Protein AF-A0A519UZX8-F1 (afdb_monomer_lite)

Structure (mmCIF, N/CA/C/O backbone):
data_AF-A0A519UZX8-F1
#
_entry.id   AF-A0A519UZX8-F1
#
loop_
_atom_site.group_PDB
_atom_site.id
_atom_site.type_symbol
_atom_site.label_atom_id
_atom_site.label_alt_id
_atom_site.label_comp_id
_atom_site.label_asym_id
_atom_site.label_entity_id
_atom_site.label_seq_id
_atom_site.pdbx_PDB_ins_code
_atom_site.Cartn_x
_atom_site.Cartn_y
_atom_site.Cartn_z
_atom_site.occupancy
_atom_site.B_iso_or_equiv
_atom_site.auth_seq_id
_atom_site.auth_comp_id
_atom_site.auth_asym_id
_atom_site.auth_atom_id
_atom_site.pdbx_PDB_model_num
ATOM 1 N N . MET A 1 1 ? -31.150 15.794 57.165 1.00 47.66 1 MET A N 1
ATOM 2 C CA . MET A 1 1 ? -31.364 14.687 56.204 1.00 47.66 1 MET A CA 1
ATOM 3 C C . MET A 1 1 ? -31.340 15.223 54.760 1.00 47.66 1 MET A C 1
ATOM 5 O O . MET A 1 1 ? -32.379 15.248 54.122 1.00 47.66 1 MET A O 1
ATOM 9 N N . HIS A 1 2 ? -30.204 15.742 54.258 1.00 53.78 2 HIS A 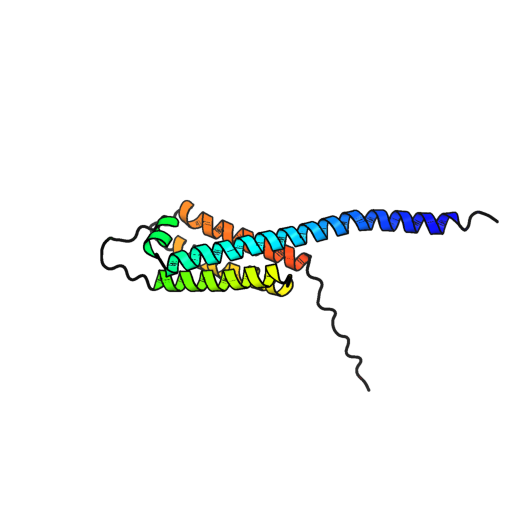N 1
ATOM 10 C CA . HIS A 1 2 ? -30.138 16.385 52.919 1.00 53.78 2 HIS A CA 1
ATOM 11 C C . HIS A 1 2 ? -28.760 16.303 52.212 1.00 53.78 2 HIS A C 1
ATOM 13 O O . HIS A 1 2 ? -28.536 16.979 51.211 1.00 53.78 2 HIS A O 1
ATOM 19 N N . LEU A 1 3 ? -27.819 15.482 52.704 1.00 51.72 3 LEU A N 1
ATOM 20 C CA . LEU A 1 3 ? -26.455 15.393 52.145 1.00 51.72 3 LEU A CA 1
ATOM 21 C C . LEU A 1 3 ? -26.224 14.190 51.204 1.00 51.72 3 LEU A C 1
ATOM 23 O O . LEU A 1 3 ? -25.181 14.116 50.564 1.00 51.72 3 LEU A O 1
ATOM 27 N N 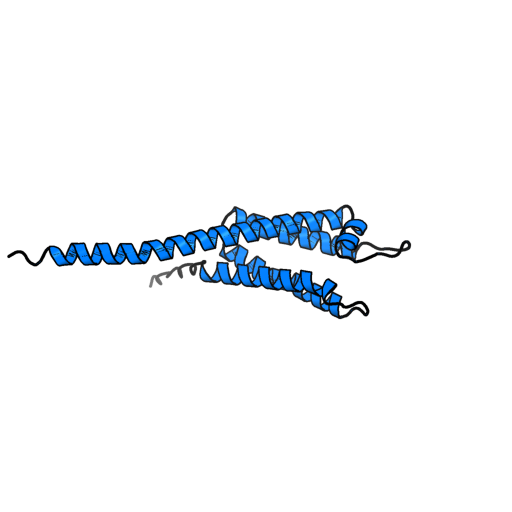. GLY A 1 4 ? -27.176 13.253 51.112 1.00 49.12 4 GLY A N 1
ATOM 28 C CA . GLY A 1 4 ? -27.008 11.986 50.382 1.00 49.12 4 GLY A CA 1
ATOM 29 C C . GLY A 1 4 ? -27.210 12.069 48.864 1.00 49.12 4 GLY A C 1
ATOM 30 O O . GLY A 1 4 ? -26.621 11.284 48.127 1.00 49.12 4 GLY A O 1
ATOM 31 N N . GLU A 1 5 ? -27.983 13.038 48.364 1.00 53.81 5 GLU A N 1
ATOM 32 C CA . GLU A 1 5 ? -28.309 13.109 46.928 1.00 53.81 5 GLU A CA 1
ATOM 33 C C . GLU A 1 5 ? -27.263 13.842 46.077 1.00 53.81 5 GLU A C 1
ATOM 35 O O . GLU A 1 5 ? -27.185 13.637 44.866 1.00 53.81 5 GLU A O 1
ATOM 40 N N . ARG A 1 6 ? -26.405 14.675 46.681 1.00 51.38 6 ARG A N 1
ATOM 41 C CA . ARG A 1 6 ? -25.419 15.463 45.915 1.00 51.38 6 ARG A CA 1
ATOM 42 C C . ARG A 1 6 ? -24.221 14.646 45.422 1.00 51.38 6 ARG A C 1
ATOM 44 O O . ARG A 1 6 ? -23.601 15.033 44.434 1.00 51.38 6 ARG A O 1
ATOM 51 N N . LEU A 1 7 ? -23.925 13.502 46.040 1.00 52.38 7 LEU A N 1
ATOM 52 C CA . LEU A 1 7 ? -22.771 12.671 45.676 1.00 52.38 7 LEU A CA 1
ATOM 53 C C . LEU A 1 7 ? -23.062 11.694 44.520 1.00 52.38 7 LEU A C 1
ATOM 55 O O . LEU A 1 7 ? -22.136 11.311 43.805 1.00 52.38 7 LEU A O 1
ATOM 59 N N . SER A 1 8 ? -24.329 11.348 44.262 1.00 58.06 8 SER A N 1
ATOM 60 C CA . SER A 1 8 ? -24.697 10.420 43.176 1.00 58.06 8 SER A CA 1
ATOM 61 C C . SER A 1 8 ? -24.708 11.092 41.793 1.00 58.06 8 SER A C 1
ATOM 63 O O . SER A 1 8 ? -24.320 10.487 40.791 1.00 58.06 8 SER A O 1
ATOM 65 N N . GLY A 1 9 ? -25.090 12.373 41.724 1.00 53.53 9 GLY A N 1
ATOM 66 C CA . GLY A 1 9 ? -25.142 13.141 40.475 1.00 53.53 9 GLY A CA 1
ATOM 67 C C . GLY A 1 9 ? -23.786 13.684 40.013 1.00 53.53 9 GLY A C 1
ATOM 68 O O . GLY A 1 9 ? -23.535 13.783 38.809 1.00 53.53 9 GLY A O 1
ATOM 69 N N . GLN A 1 10 ? -22.891 14.017 40.948 1.00 55.41 10 GLN A N 1
ATOM 70 C CA . GLN A 1 10 ? -21.610 14.659 40.638 1.00 55.41 10 GLN A CA 1
ATOM 71 C C . GLN A 1 10 ? -20.576 13.667 40.082 1.00 55.41 10 GLN A C 1
ATOM 73 O O . GLN A 1 10 ? -19.926 13.982 39.087 1.00 55.41 10 GLN A O 1
ATOM 78 N N . GLY A 1 11 ? -20.500 12.446 40.631 1.00 53.31 11 GLY A N 1
ATOM 79 C CA . GLY A 1 11 ? -19.619 11.378 40.130 1.00 53.31 11 GLY A CA 1
ATOM 80 C C . GLY A 1 11 ? -20.014 10.848 38.745 1.00 53.31 11 GLY A C 1
ATOM 81 O O . GLY A 1 11 ? -19.165 10.532 37.915 1.00 53.31 11 GLY A O 1
ATOM 82 N N . ARG A 1 12 ? -21.318 10.824 38.444 1.00 54.88 12 ARG A N 1
ATOM 83 C CA . ARG A 1 12 ? -21.838 10.390 37.139 1.00 54.88 12 ARG A CA 1
ATOM 84 C C . ARG A 1 12 ? -21.590 11.433 36.040 1.00 54.88 12 ARG A C 1
ATOM 86 O O . ARG A 1 12 ? -21.338 11.070 34.895 1.00 54.88 12 ARG A O 1
ATOM 93 N N . ARG A 1 13 ? -21.609 12.728 36.384 1.00 52.50 13 ARG A N 1
ATOM 94 C CA . ARG A 1 13 ? -21.325 13.840 35.455 1.00 52.50 13 ARG A CA 1
ATOM 95 C C . ARG A 1 13 ? -19.835 14.017 35.162 1.00 52.50 13 ARG A C 1
ATOM 97 O O . ARG A 1 13 ? -19.488 14.352 34.032 1.00 52.50 13 ARG A O 1
ATOM 104 N N . SER A 1 14 ? -18.955 13.781 36.134 1.00 52.56 14 SER A N 1
ATOM 105 C CA . SER A 1 14 ? -17.506 13.809 35.909 1.00 52.56 14 SER A CA 1
ATOM 106 C C . SER A 1 14 ? -17.047 12.626 35.053 1.00 52.56 14 SER A C 1
ATOM 108 O O . SER A 1 14 ? -16.312 12.837 34.095 1.00 52.56 14 SER A O 1
ATOM 110 N N . PHE A 1 15 ? -17.555 11.415 35.299 1.00 52.75 15 PHE A N 1
ATOM 111 C CA . PHE A 1 15 ? -17.212 10.214 34.525 1.00 52.75 15 PHE A CA 1
ATOM 112 C C . PHE A 1 15 ? -17.537 10.343 33.026 1.00 52.75 15 PHE A C 1
ATOM 114 O O . PHE A 1 15 ? -16.695 10.058 32.177 1.00 52.75 15 PHE A O 1
ATOM 121 N N . VAL A 1 16 ? -18.717 10.871 32.679 1.00 55.44 16 VAL A N 1
ATOM 122 C CA . VAL A 1 16 ? -19.107 11.104 31.275 1.00 55.44 16 VAL A CA 1
ATOM 123 C C . VAL A 1 16 ? -18.166 12.099 30.587 1.00 55.44 16 VAL A C 1
ATOM 125 O O . VAL A 1 16 ? -17.819 11.889 29.430 1.00 55.44 16 VAL A O 1
ATOM 128 N N . ARG A 1 17 ? -17.692 13.133 31.297 1.00 53.31 17 ARG A N 1
ATOM 129 C CA . ARG A 1 17 ? -16.834 14.199 30.747 1.00 53.31 17 ARG A CA 1
ATOM 130 C C . ARG A 1 17 ? -15.414 13.731 30.399 1.00 53.31 17 ARG A C 1
ATOM 132 O O . ARG A 1 17 ? -14.787 14.338 29.536 1.00 53.31 17 ARG A O 1
ATOM 139 N N . TYR A 1 18 ? -14.926 12.656 31.024 1.00 54.12 18 TYR A N 1
ATOM 140 C CA . TYR A 1 18 ? -13.635 12.032 30.692 1.00 54.12 18 TYR A CA 1
ATOM 141 C C . TYR A 1 18 ? -13.742 10.948 29.602 1.00 54.12 18 TYR A C 1
ATOM 143 O O . TYR A 1 18 ? -12.758 10.656 28.919 1.00 54.12 18 TYR A O 1
ATOM 151 N N . LEU A 1 19 ? -14.933 10.378 29.387 1.00 57.19 19 LEU A N 1
ATOM 152 C CA . LEU A 1 19 ? -15.184 9.390 28.331 1.00 57.19 19 LEU A CA 1
ATOM 153 C C . LEU A 1 19 ? -15.403 10.017 26.947 1.00 57.19 19 LEU A C 1
ATOM 155 O O . LEU A 1 19 ? -15.003 9.437 25.942 1.00 57.19 19 LEU A O 1
ATOM 159 N N . THR A 1 20 ? -16.019 11.195 26.856 1.00 60.03 20 THR A N 1
ATOM 160 C CA . THR A 1 20 ? -16.347 11.807 25.555 1.00 60.03 20 THR A CA 1
ATOM 161 C C . THR A 1 20 ? -15.130 12.165 24.690 1.00 60.03 20 THR A C 1
ATOM 163 O O . THR A 1 20 ? -15.153 11.841 23.501 1.00 60.03 20 THR A O 1
ATOM 166 N N . PRO A 1 21 ? -14.052 12.784 25.217 1.00 61.44 21 PRO A N 1
ATOM 167 C CA . PRO A 1 21 ? -12.910 13.184 24.391 1.00 61.44 21 PRO A CA 1
ATOM 168 C C . PRO A 1 21 ? -12.136 11.979 23.844 1.00 61.44 21 PRO A C 1
ATOM 170 O O . PRO A 1 21 ? -11.747 11.957 22.679 1.00 61.44 21 PRO A O 1
ATOM 173 N N . SER A 1 22 ? -11.946 10.950 24.674 1.00 69.38 22 SER A N 1
ATOM 174 C CA . SER A 1 22 ? -11.173 9.753 24.327 1.00 69.38 22 SER A CA 1
ATOM 175 C C . SER A 1 22 ? -11.878 8.893 23.275 1.00 69.38 22 SER A C 1
ATOM 177 O O . SER A 1 22 ? -11.241 8.413 22.335 1.00 69.38 22 SER A O 1
ATOM 179 N N . LEU A 1 23 ? -13.203 8.753 23.374 1.00 71.81 23 LEU A N 1
ATOM 180 C CA . LEU A 1 23 ? -14.002 8.032 22.383 1.00 71.81 23 LEU A CA 1
ATOM 181 C C . LEU A 1 23 ? -14.042 8.753 21.030 1.00 71.81 23 LEU A C 1
ATOM 183 O O . LEU A 1 23 ? -13.902 8.097 19.998 1.00 71.81 23 LEU A O 1
ATOM 187 N N . LEU A 1 24 ? -14.176 10.084 21.024 1.00 74.00 24 LEU A N 1
ATOM 188 C CA . LEU A 1 24 ? -14.163 10.879 19.792 1.00 74.00 24 LEU A CA 1
ATOM 189 C C . LEU A 1 24 ? -12.816 10.773 19.067 1.00 74.00 24 LEU A C 1
ATOM 191 O O . LEU A 1 24 ? -12.787 10.481 17.875 1.00 74.00 24 LEU A O 1
ATOM 195 N N . VAL A 1 25 ? -11.699 10.925 19.785 1.00 79.81 25 VAL A N 1
ATOM 196 C CA . VAL A 1 25 ? -10.351 10.788 19.206 1.00 79.81 25 VAL A CA 1
ATOM 197 C C . VAL A 1 25 ? -10.136 9.389 18.625 1.00 79.81 25 VAL A C 1
ATOM 199 O O . VAL A 1 25 ? -9.627 9.252 17.514 1.00 79.81 25 VAL A O 1
ATOM 202 N N . MET A 1 26 ? -10.568 8.343 19.332 1.00 78.06 26 MET A N 1
ATOM 203 C CA . MET A 1 26 ? -10.475 6.964 18.852 1.00 78.06 26 MET A CA 1
ATOM 204 C C . MET A 1 26 ? -11.308 6.733 17.580 1.00 78.06 26 MET A C 1
ATOM 206 O O . MET A 1 26 ? -10.820 6.102 16.641 1.00 78.06 26 MET A O 1
ATOM 210 N N . MET A 1 27 ? -12.543 7.249 17.523 1.00 79.69 27 MET A N 1
ATOM 211 C CA . MET A 1 27 ? -13.404 7.124 16.341 1.00 79.69 27 MET A CA 1
ATOM 212 C C . MET A 1 27 ? -12.835 7.875 15.133 1.00 79.69 27 MET A C 1
ATOM 214 O O . MET A 1 27 ? -12.760 7.294 14.050 1.00 79.69 27 MET A O 1
ATOM 218 N N . THR A 1 28 ? -12.360 9.109 15.323 1.00 86.62 28 THR A N 1
ATOM 219 C CA . THR A 1 28 ? -11.733 9.913 14.261 1.00 86.62 28 THR A CA 1
ATOM 220 C C . THR A 1 28 ? -10.427 9.291 13.771 1.00 86.62 28 THR A C 1
ATOM 222 O O . THR A 1 28 ? -10.165 9.237 12.572 1.00 86.62 28 THR A O 1
ATOM 225 N N . ARG A 1 29 ? -9.605 8.745 14.675 1.00 88.19 29 ARG A N 1
ATOM 226 C CA . ARG A 1 29 ? -8.372 8.037 14.299 1.00 88.19 29 ARG A CA 1
ATOM 227 C C . ARG A 1 29 ? -8.673 6.792 13.465 1.00 88.19 29 ARG A C 1
ATOM 229 O O . ARG A 1 29 ? -7.962 6.513 12.499 1.00 88.19 29 ARG A O 1
ATOM 236 N N . ARG A 1 30 ? -9.727 6.049 13.814 1.00 90.31 30 ARG A N 1
ATOM 237 C CA . ARG A 1 30 ? -10.161 4.847 13.090 1.00 90.31 30 ARG A CA 1
ATOM 238 C C . ARG A 1 30 ? -10.662 5.174 11.686 1.00 90.31 30 ARG A C 1
ATOM 240 O O . ARG A 1 30 ? -10.245 4.511 10.740 1.00 90.31 30 ARG A O 1
ATOM 247 N N . SER A 1 31 ? -11.514 6.190 11.540 1.00 90.88 31 SER A N 1
ATOM 248 C CA . SER A 1 31 ? -12.004 6.619 10.225 1.00 90.88 31 SER A CA 1
ATOM 249 C C . SER A 1 31 ? -10.868 7.136 9.346 1.00 90.88 31 SER A C 1
ATOM 251 O O . SER A 1 31 ? -10.776 6.731 8.190 1.00 90.88 31 SER A O 1
ATOM 253 N N . LEU A 1 32 ? -9.950 7.929 9.908 1.00 94.38 32 LEU A N 1
ATOM 254 C CA . LEU A 1 32 ? -8.767 8.408 9.197 1.00 94.38 32 LEU A CA 1
ATOM 255 C C . LEU A 1 32 ? -7.881 7.250 8.730 1.00 94.38 32 LEU A C 1
ATOM 257 O O . LEU A 1 32 ? -7.514 7.194 7.562 1.00 94.38 32 LEU A O 1
ATOM 261 N N . THR A 1 33 ? -7.576 6.301 9.618 1.00 95.00 33 THR A N 1
ATOM 262 C CA . THR A 1 33 ? -6.724 5.149 9.282 1.00 95.00 33 THR A CA 1
ATOM 263 C C . THR A 1 33 ? -7.340 4.333 8.145 1.00 95.00 33 THR A C 1
ATOM 265 O O . THR A 1 33 ? -6.653 4.026 7.177 1.00 95.00 33 THR A O 1
ATOM 268 N N . ARG A 1 34 ? -8.649 4.055 8.202 1.00 94.81 34 ARG A N 1
ATOM 269 C CA . ARG A 1 34 ? -9.366 3.360 7.119 1.00 94.81 34 ARG A CA 1
ATOM 270 C C . ARG A 1 34 ? -9.371 4.151 5.820 1.00 94.81 34 ARG A C 1
ATOM 272 O O . ARG A 1 34 ? -9.134 3.569 4.769 1.00 94.81 34 ARG A O 1
ATOM 279 N N . GLY A 1 35 ? -9.625 5.457 5.887 1.00 96.62 35 GLY A N 1
ATOM 280 C CA . GLY A 1 35 ? -9.620 6.329 4.715 1.00 96.62 35 GLY A CA 1
ATOM 281 C C . GLY A 1 35 ? -8.259 6.336 4.022 1.00 96.62 35 GLY A C 1
ATOM 282 O O . GLY A 1 35 ? -8.186 6.150 2.812 1.00 96.62 35 GLY A O 1
ATOM 283 N N . LEU A 1 36 ? -7.175 6.449 4.793 1.00 97.00 36 LEU A N 1
ATOM 284 C CA . LEU A 1 36 ? -5.810 6.368 4.272 1.00 97.00 36 LEU A CA 1
ATOM 285 C C . LEU A 1 36 ? -5.504 4.990 3.677 1.00 97.00 36 LEU A C 1
ATOM 287 O O . LEU A 1 36 ? -4.938 4.916 2.591 1.00 97.00 36 LEU A O 1
ATOM 291 N N . SER A 1 37 ? -5.914 3.901 4.335 1.00 96.81 37 SER A N 1
ATOM 292 C CA . SER A 1 37 ? -5.757 2.547 3.790 1.00 96.81 37 SER A CA 1
ATOM 293 C C . SER A 1 37 ? -6.549 2.331 2.498 1.00 96.81 37 SER A C 1
ATOM 295 O O . SER A 1 37 ? -6.050 1.674 1.589 1.00 96.81 37 SER A O 1
ATOM 297 N N . LEU A 1 38 ? -7.753 2.899 2.390 1.00 97.31 38 LEU A N 1
ATOM 298 C CA . LEU A 1 38 ? -8.568 2.843 1.178 1.00 97.31 38 LEU A CA 1
ATOM 299 C C . LEU A 1 38 ? -7.902 3.615 0.035 1.00 97.31 38 LEU A C 1
ATOM 301 O O . LEU A 1 38 ? -7.753 3.073 -1.056 1.00 97.31 38 LEU A O 1
ATOM 305 N N . LEU A 1 39 ? -7.450 4.846 0.292 1.00 97.38 39 LEU A N 1
ATOM 306 C CA . LEU A 1 39 ? -6.717 5.650 -0.689 1.00 97.38 39 LEU A CA 1
ATOM 307 C C . LEU A 1 39 ? -5.439 4.944 -1.155 1.00 97.38 39 LEU A C 1
ATOM 309 O O . LEU A 1 39 ? -5.162 4.907 -2.352 1.00 97.38 39 LEU A O 1
ATOM 313 N N . LEU A 1 40 ? -4.699 4.333 -0.226 1.00 96.25 40 LEU A N 1
ATOM 314 C CA . LEU A 1 40 ? -3.515 3.540 -0.541 1.00 96.25 40 LEU A CA 1
ATOM 315 C C . LEU A 1 40 ? -3.867 2.335 -1.422 1.00 96.25 40 LEU A C 1
ATOM 317 O O . LEU A 1 40 ? -3.205 2.105 -2.431 1.00 96.25 40 LEU A O 1
ATOM 321 N N . GLY A 1 41 ? -4.930 1.604 -1.078 1.00 96.69 41 GLY A N 1
ATOM 322 C CA . GLY A 1 41 ? -5.407 0.463 -1.855 1.00 96.69 41 GLY A CA 1
ATOM 323 C C . GLY A 1 41 ? -5.799 0.842 -3.282 1.00 96.69 41 GLY A C 1
ATOM 324 O O . GLY A 1 41 ? -5.358 0.206 -4.237 1.00 96.69 41 GLY A O 1
ATOM 325 N N . LEU A 1 42 ? -6.554 1.930 -3.447 1.00 97.56 42 LEU A N 1
ATOM 326 C CA . LEU A 1 42 ? -6.938 2.447 -4.763 1.00 97.56 42 LEU A CA 1
ATOM 327 C C . LEU A 1 42 ? -5.724 2.926 -5.574 1.00 97.56 42 LEU A C 1
ATOM 329 O O . LEU A 1 42 ? -5.627 2.633 -6.765 1.00 97.56 42 LEU A O 1
ATOM 333 N N . GLY A 1 43 ? -4.770 3.605 -4.930 1.00 94.56 43 GLY A N 1
ATOM 334 C CA . GLY A 1 43 ? -3.509 4.004 -5.557 1.00 94.56 43 GLY A CA 1
ATOM 335 C C . GLY A 1 43 ? -2.689 2.804 -6.043 1.00 94.56 43 GLY A C 1
ATOM 336 O O . GLY A 1 43 ? -2.176 2.823 -7.160 1.00 94.56 43 GLY A O 1
ATOM 337 N N . MET A 1 44 ? -2.622 1.729 -5.252 1.00 94.75 44 MET A N 1
ATOM 338 C CA . MET A 1 44 ? -1.962 0.479 -5.641 1.00 94.75 44 MET A CA 1
ATOM 339 C C . MET A 1 44 ? -2.646 -0.198 -6.832 1.00 94.75 44 MET A C 1
ATOM 341 O O . MET A 1 44 ? -1.960 -0.614 -7.762 1.00 94.75 44 MET A O 1
ATOM 345 N N . VAL A 1 45 ? -3.983 -0.250 -6.861 1.00 97.00 45 VAL A N 1
ATOM 346 C CA . VAL A 1 45 ? -4.726 -0.775 -8.020 1.00 97.00 45 VAL A CA 1
ATOM 347 C C . VAL A 1 45 ? -4.427 0.042 -9.274 1.00 97.00 45 VAL A C 1
ATOM 349 O O . VAL A 1 45 ? -4.169 -0.535 -10.330 1.00 97.00 45 VAL A O 1
ATOM 352 N N . PHE A 1 46 ? -4.407 1.371 -9.169 1.00 94.56 46 PHE A N 1
ATOM 353 C CA . PHE A 1 46 ? -4.076 2.248 -10.289 1.00 94.56 46 PHE A CA 1
ATOM 354 C C . PHE A 1 46 ? -2.656 1.996 -10.821 1.00 94.56 46 PHE A C 1
ATOM 356 O O . PHE A 1 46 ? -2.472 1.774 -12.020 1.00 94.56 46 PHE A O 1
ATOM 363 N N . ILE A 1 47 ? -1.656 1.968 -9.933 1.00 90.38 47 ILE A N 1
ATOM 364 C CA . ILE A 1 47 ? -0.254 1.713 -10.296 1.00 90.38 47 ILE A CA 1
ATOM 365 C C . ILE A 1 47 ? -0.100 0.322 -10.915 1.00 90.38 47 ILE A C 1
ATOM 367 O O . ILE A 1 47 ? 0.489 0.186 -11.989 1.00 90.38 47 ILE A O 1
ATOM 371 N N . GLY A 1 48 ? -0.664 -0.706 -10.279 1.00 92.44 48 GLY A N 1
ATOM 372 C CA . GLY A 1 48 ? -0.577 -2.079 -10.758 1.00 92.44 48 GLY A CA 1
ATOM 373 C C . GLY A 1 48 ? -1.239 -2.259 -12.124 1.00 92.44 48 GLY A C 1
ATOM 374 O O . GLY A 1 48 ? -0.648 -2.848 -13.026 1.00 92.44 48 GLY A O 1
ATOM 375 N N . THR A 1 49 ? -2.410 -1.652 -12.333 1.00 94.12 49 THR A N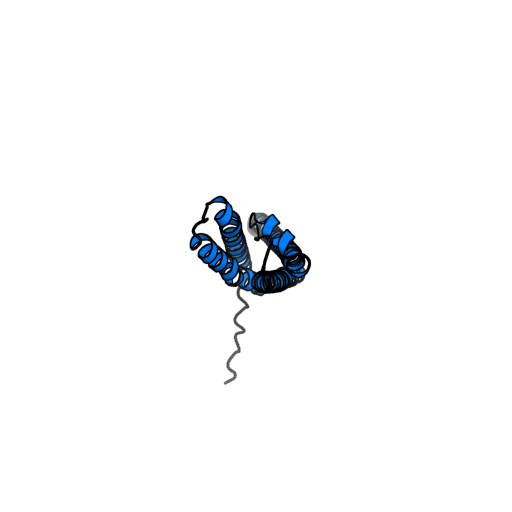 1
ATOM 376 C CA . THR A 1 49 ? -3.102 -1.660 -13.633 1.00 94.12 49 THR A CA 1
ATOM 377 C C . THR A 1 49 ? -2.268 -0.969 -14.711 1.00 94.12 49 THR A C 1
ATOM 379 O O . THR A 1 49 ? -2.172 -1.468 -15.830 1.00 94.12 49 THR A O 1
ATOM 382 N N . ARG A 1 50 ? -1.588 0.138 -14.382 1.00 90.94 50 ARG A N 1
ATOM 383 C CA . ARG A 1 50 ? -0.661 0.800 -15.310 1.00 90.94 50 ARG A CA 1
ATOM 384 C C . ARG A 1 50 ? 0.503 -0.114 -15.702 1.00 90.94 50 ARG A C 1
ATOM 386 O O . ARG A 1 50 ? 0.860 -0.138 -16.874 1.00 90.94 50 ARG A O 1
ATOM 393 N N . PHE A 1 51 ? 1.059 -0.893 -14.772 1.00 87.94 51 PHE A N 1
ATOM 394 C CA . PHE A 1 51 ? 2.087 -1.891 -15.092 1.00 87.94 51 PHE A CA 1
ATOM 395 C C . PHE A 1 51 ? 1.563 -3.046 -15.956 1.00 87.94 51 PHE A C 1
ATOM 397 O O . PHE A 1 51 ? 2.317 -3.578 -16.766 1.00 87.94 51 PHE A O 1
ATOM 404 N N . LEU A 1 52 ? 0.288 -3.418 -15.821 1.00 89.75 52 LEU A N 1
ATOM 405 C CA . LEU A 1 52 ? -0.330 -4.458 -16.648 1.00 89.75 52 LEU A CA 1
ATOM 406 C C . LEU A 1 52 ? -0.633 -3.983 -18.075 1.00 89.75 52 LEU A C 1
ATOM 408 O O . LEU A 1 52 ? -0.427 -4.735 -19.023 1.00 89.75 52 LEU A O 1
ATOM 412 N N . LEU A 1 53 ? -1.100 -2.743 -18.238 1.00 90.88 53 LEU A N 1
ATOM 413 C CA . LEU A 1 53 ? -1.542 -2.215 -19.535 1.00 90.88 53 LEU A CA 1
ATOM 414 C C . LEU A 1 53 ? -0.439 -1.473 -20.301 1.00 90.88 53 LEU A C 1
ATOM 416 O O . LEU A 1 53 ? -0.402 -1.509 -21.527 1.00 90.88 53 LEU A O 1
ATOM 420 N N . ALA A 1 54 ? 0.455 -0.786 -19.590 1.00 88.00 54 ALA A N 1
ATOM 421 C CA . ALA A 1 54 ? 1.500 0.059 -20.161 1.00 88.00 54 ALA A CA 1
ATOM 422 C C . ALA A 1 54 ? 2.800 -0.044 -19.332 1.00 88.00 54 ALA A C 1
ATOM 424 O O . ALA A 1 54 ? 3.227 0.940 -18.720 1.00 88.00 54 ALA A O 1
ATOM 425 N N . PRO A 1 55 ? 3.458 -1.220 -19.299 1.00 83.31 55 PRO A N 1
ATOM 426 C CA . PRO A 1 55 ? 4.580 -1.501 -18.399 1.00 83.31 55 PRO A CA 1
ATOM 427 C C . PRO A 1 55 ? 5.773 -0.552 -18.575 1.00 83.31 55 PRO A C 1
ATOM 429 O O . PRO A 1 55 ? 6.391 -0.183 -17.578 1.00 83.31 55 PRO A O 1
ATOM 432 N N . ARG A 1 56 ? 6.059 -0.095 -19.805 1.00 83.75 56 ARG A N 1
ATOM 433 C CA . ARG A 1 56 ? 7.082 0.934 -20.071 1.00 83.75 56 ARG A CA 1
ATOM 434 C C . ARG A 1 56 ? 6.749 2.254 -19.376 1.00 83.75 56 ARG A C 1
ATOM 436 O O . ARG A 1 56 ? 7.556 2.753 -18.604 1.00 83.75 56 ARG A O 1
ATOM 443 N N . ALA A 1 57 ? 5.539 2.771 -19.586 1.00 82.00 57 ALA A N 1
ATOM 444 C CA . ALA A 1 57 ? 5.088 4.002 -18.939 1.00 82.00 57 ALA A CA 1
ATOM 445 C C . ALA A 1 57 ? 5.016 3.846 -17.410 1.00 82.00 57 ALA A C 1
ATOM 447 O O . ALA A 1 57 ? 5.285 4.795 -16.676 1.00 82.00 57 ALA A O 1
ATOM 448 N N . GLY A 1 58 ? 4.653 2.653 -16.926 1.00 76.88 58 GLY A N 1
ATOM 449 C CA . GLY A 1 58 ? 4.712 2.293 -15.512 1.00 76.88 58 GLY A CA 1
ATOM 450 C C . GLY A 1 58 ? 6.125 2.449 -14.954 1.00 76.88 58 GLY A C 1
ATOM 451 O O . GLY A 1 58 ? 6.307 3.193 -13.999 1.00 76.88 58 GLY A O 1
ATOM 452 N N . ALA A 1 59 ? 7.117 1.820 -15.586 1.00 76.19 59 ALA A N 1
ATOM 453 C CA . ALA A 1 59 ? 8.522 1.866 -15.177 1.00 76.19 59 ALA A CA 1
ATOM 454 C C . ALA A 1 59 ? 9.122 3.279 -15.227 1.00 76.19 59 ALA A C 1
ATOM 456 O O . ALA A 1 59 ? 9.723 3.737 -14.254 1.00 76.19 59 ALA A O 1
ATOM 457 N N . GLU A 1 60 ? 8.886 4.000 -16.323 1.00 80.44 60 GLU A N 1
ATOM 458 C CA . GLU A 1 60 ? 9.363 5.374 -16.507 1.00 80.44 60 GLU A CA 1
ATOM 459 C C . GLU A 1 60 ? 8.769 6.318 -15.447 1.00 80.44 60 GLU A C 1
ATOM 461 O O . GLU A 1 60 ? 9.452 7.220 -14.967 1.00 80.44 60 GLU A O 1
ATOM 466 N N . GLY A 1 61 ? 7.539 6.057 -14.986 1.00 71.88 61 GLY A N 1
ATOM 467 C CA . GLY A 1 61 ? 6.919 6.775 -13.867 1.00 71.88 61 GLY A CA 1
ATOM 468 C C . GLY A 1 61 ? 7.648 6.630 -12.523 1.00 71.88 61 GLY A C 1
ATOM 469 O O . GLY A 1 61 ? 7.444 7.461 -11.642 1.00 71.88 61 GLY A O 1
ATOM 470 N N . PHE A 1 62 ? 8.505 5.617 -12.370 1.00 64.19 62 PHE A N 1
ATOM 471 C CA . PHE A 1 62 ? 9.383 5.415 -11.210 1.00 64.19 62 PHE A CA 1
ATOM 472 C C . PHE A 1 62 ? 10.850 5.780 -11.499 1.00 64.19 62 PHE A C 1
ATOM 474 O O . PHE A 1 62 ? 11.724 5.503 -10.680 1.00 64.19 62 PHE A O 1
ATOM 481 N N . GLY A 1 63 ? 11.136 6.393 -12.653 1.00 65.56 63 GLY A N 1
ATOM 482 C CA . GLY A 1 63 ? 12.496 6.741 -13.075 1.00 65.56 63 GLY A CA 1
ATOM 483 C C . GLY A 1 63 ? 13.312 5.555 -13.593 1.00 65.56 63 GLY A C 1
ATOM 484 O O . GLY A 1 63 ? 14.533 5.654 -13.697 1.00 65.56 63 GLY A O 1
ATOM 485 N N . VAL A 1 64 ? 12.655 4.436 -13.918 1.00 68.25 64 VAL A N 1
ATOM 486 C CA . VAL A 1 64 ? 13.299 3.252 -14.494 1.00 68.25 64 VAL A CA 1
ATOM 487 C C . VAL A 1 64 ? 13.147 3.306 -16.013 1.00 68.25 64 VAL A C 1
ATOM 489 O O . VAL A 1 64 ? 12.075 3.038 -16.554 1.00 68.25 64 VAL A O 1
ATOM 492 N N . PHE A 1 65 ? 14.223 3.673 -16.707 1.00 73.31 65 PHE A N 1
ATOM 493 C CA . PHE A 1 65 ? 14.239 3.788 -18.166 1.00 73.31 65 PHE A CA 1
ATOM 494 C C . PHE A 1 65 ? 14.678 2.473 -18.802 1.00 73.31 65 PHE A C 1
ATOM 496 O O . PHE A 1 65 ? 15.780 1.985 -18.557 1.00 73.31 65 PHE A O 1
ATOM 503 N N . LEU A 1 66 ? 13.799 1.892 -19.617 1.00 71.12 66 LEU A N 1
ATOM 504 C CA . LEU A 1 66 ? 14.055 0.608 -20.260 1.00 71.12 66 LEU A CA 1
ATOM 505 C C . LEU A 1 66 ? 14.733 0.810 -21.627 1.00 71.12 66 LEU A C 1
ATOM 507 O O . LEU A 1 66 ? 14.288 1.680 -22.392 1.00 71.12 66 LEU A O 1
ATOM 511 N N . PRO A 1 67 ? 15.754 -0.006 -21.968 1.00 70.75 67 PRO A N 1
ATOM 512 C CA . PRO A 1 67 ? 16.420 0.050 -23.264 1.00 70.75 67 PRO A CA 1
ATOM 513 C C . PRO A 1 67 ? 15.433 -0.054 -24.440 1.00 70.75 67 PRO A C 1
ATOM 515 O O . PRO A 1 67 ? 14.357 -0.643 -24.296 1.00 70.75 67 PRO A O 1
ATOM 518 N N . PRO A 1 68 ? 15.757 0.513 -25.614 1.00 65.62 68 PRO A N 1
ATOM 519 C CA . PRO A 1 68 ? 14.872 0.471 -26.780 1.00 65.62 68 PRO A CA 1
ATOM 520 C C . PRO A 1 68 ? 14.643 -0.934 -27.364 1.00 65.62 68 PRO A C 1
ATOM 522 O O . PRO A 1 68 ? 13.615 -1.144 -28.000 1.00 65.62 68 PRO A O 1
ATOM 525 N N . ALA A 1 69 ? 15.565 -1.879 -27.150 1.00 56.06 69 ALA A N 1
ATOM 526 C CA . ALA A 1 69 ? 15.527 -3.232 -27.711 1.00 56.06 69 ALA A CA 1
ATOM 527 C C . ALA A 1 69 ? 15.462 -4.313 -26.611 1.00 56.06 69 ALA A C 1
ATOM 529 O O . ALA A 1 69 ? 16.005 -4.126 -25.523 1.00 56.06 69 ALA A O 1
ATOM 530 N N . ASP A 1 70 ? 14.785 -5.425 -26.916 1.00 57.75 70 ASP A N 1
ATOM 531 C CA . ASP A 1 70 ? 14.776 -6.699 -26.170 1.00 57.75 70 ASP A CA 1
ATOM 532 C C . ASP A 1 70 ? 14.252 -6.665 -24.724 1.00 57.75 70 ASP A C 1
ATOM 534 O O . ASP A 1 70 ? 14.679 -7.414 -23.844 1.00 57.75 70 ASP A O 1
ATOM 538 N N . VAL A 1 71 ? 13.267 -5.810 -24.459 1.00 67.12 71 VAL A N 1
ATOM 539 C CA . VAL A 1 71 ? 12.660 -5.713 -23.131 1.00 67.12 71 VAL A CA 1
ATOM 540 C C . VAL A 1 71 ? 11.563 -6.758 -22.942 1.00 67.12 71 VAL A C 1
ATOM 542 O O . VAL A 1 71 ? 10.459 -6.649 -23.476 1.00 67.12 71 VAL A O 1
ATOM 545 N N . HIS A 1 72 ? 11.833 -7.731 -22.076 1.00 74.50 72 HIS A N 1
ATOM 546 C CA . HIS A 1 72 ? 10.809 -8.623 -21.546 1.00 74.50 72 HIS A CA 1
ATOM 547 C C . HIS A 1 72 ? 10.129 -8.009 -20.314 1.00 74.50 72 HIS A C 1
ATOM 549 O O . HIS A 1 72 ? 10.716 -7.874 -19.240 1.00 74.50 72 HIS A O 1
ATOM 555 N N . TYR A 1 73 ? 8.841 -7.688 -20.440 1.00 81.38 73 TYR A N 1
ATOM 556 C CA . TYR A 1 73 ? 8.037 -7.085 -19.369 1.00 81.38 73 TYR A CA 1
ATOM 557 C C . TYR A 1 73 ? 7.535 -8.078 -18.308 1.00 81.38 73 TYR A C 1
ATOM 559 O O . TYR A 1 73 ? 6.749 -7.693 -17.447 1.00 81.38 73 TYR A O 1
ATOM 567 N N . ALA A 1 74 ? 7.990 -9.334 -18.309 1.00 80.25 74 ALA A N 1
ATOM 568 C CA . ALA A 1 74 ? 7.512 -10.371 -17.387 1.00 80.25 74 ALA A CA 1
ATOM 569 C C . ALA A 1 74 ? 7.555 -9.929 -15.907 1.00 80.25 74 ALA A C 1
ATOM 571 O O . ALA A 1 74 ? 6.565 -10.064 -15.189 1.00 80.25 74 ALA A O 1
ATOM 572 N N . PHE A 1 75 ? 8.655 -9.300 -15.476 1.00 77.69 75 PHE A N 1
ATOM 573 C CA . PHE A 1 75 ? 8.781 -8.742 -14.122 1.00 77.69 75 PHE A CA 1
ATOM 574 C C . PHE A 1 75 ? 7.811 -7.585 -13.847 1.00 77.69 75 PHE A C 1
ATOM 576 O O . PHE A 1 75 ? 7.302 -7.452 -12.736 1.00 77.69 75 PHE A O 1
ATOM 583 N N . HIS A 1 76 ? 7.520 -6.768 -14.860 1.00 85.12 76 HIS A N 1
ATOM 584 C CA . HIS A 1 76 ? 6.599 -5.639 -14.746 1.00 85.12 76 HIS A CA 1
ATOM 585 C C . HIS A 1 76 ? 5.159 -6.133 -14.601 1.00 85.12 76 HIS A C 1
ATOM 587 O O . HIS A 1 76 ? 4.419 -5.615 -13.770 1.00 85.12 76 HIS A O 1
ATOM 593 N N . TYR A 1 77 ? 4.781 -7.183 -15.333 1.00 86.06 77 TYR A N 1
ATOM 594 C CA . TYR A 1 77 ? 3.473 -7.818 -15.189 1.00 86.06 77 TYR A CA 1
ATOM 595 C C . TYR A 1 77 ? 3.305 -8.499 -13.828 1.00 86.06 77 TYR A C 1
ATOM 597 O O . TYR A 1 77 ? 2.276 -8.310 -13.181 1.00 86.06 77 TYR A O 1
ATOM 605 N N . ALA A 1 78 ? 4.328 -9.221 -13.355 1.00 87.19 78 ALA A N 1
ATOM 606 C CA . ALA A 1 78 ? 4.326 -9.827 -12.023 1.00 87.19 78 ALA A CA 1
ATOM 607 C C . AL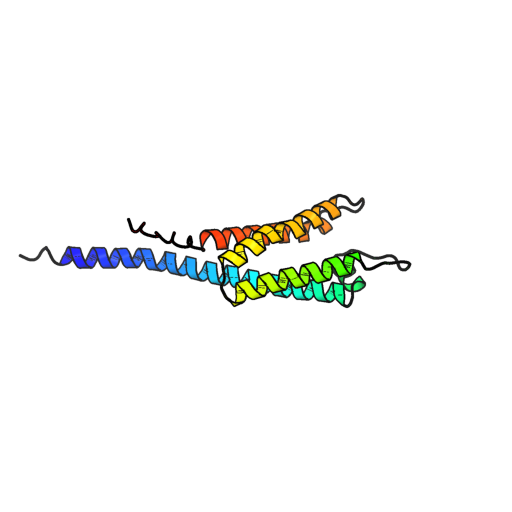A A 1 78 ? 4.175 -8.769 -10.914 1.00 87.19 78 ALA A C 1
ATOM 609 O O . ALA A 1 78 ? 3.375 -8.942 -9.993 1.00 87.19 78 ALA A O 1
ATOM 610 N N . LYS A 1 79 ? 4.881 -7.636 -11.036 1.00 86.19 79 LYS A N 1
ATOM 611 C CA . LYS A 1 79 ? 4.698 -6.479 -10.150 1.00 86.19 79 LYS A CA 1
ATOM 612 C C . LYS A 1 79 ? 3.274 -5.927 -10.247 1.00 86.19 79 LYS A C 1
ATOM 614 O O . LYS A 1 79 ? 2.626 -5.718 -9.227 1.00 86.19 79 LYS A O 1
ATOM 619 N N . GLY A 1 80 ? 2.777 -5.739 -11.467 1.00 90.62 80 GLY A N 1
ATOM 620 C CA . GLY A 1 80 ? 1.459 -5.174 -11.729 1.00 90.62 80 GLY A CA 1
ATOM 621 C C . GLY A 1 80 ? 0.334 -5.951 -11.052 1.00 90.62 80 GLY A C 1
ATOM 622 O O . GLY A 1 80 ? -0.447 -5.368 -10.301 1.00 90.62 80 GLY A O 1
ATOM 623 N N . ILE A 1 81 ? 0.278 -7.273 -11.245 1.00 95.69 81 ILE A N 1
ATOM 624 C CA . ILE A 1 81 ? -0.779 -8.096 -10.639 1.00 95.69 81 ILE A CA 1
ATOM 625 C C . ILE A 1 81 ? -0.665 -8.159 -9.112 1.00 95.69 81 ILE A C 1
ATOM 627 O O . ILE A 1 81 ? -1.685 -8.140 -8.424 1.00 95.69 81 ILE A O 1
ATOM 631 N N . ARG A 1 82 ? 0.557 -8.170 -8.566 1.00 95.19 82 ARG A N 1
ATOM 632 C CA . ARG A 1 82 ? 0.807 -8.132 -7.119 1.00 95.19 82 ARG A CA 1
ATOM 633 C C . ARG A 1 82 ? 0.270 -6.846 -6.490 1.00 95.19 82 ARG A C 1
ATOM 635 O O . ARG A 1 82 ? -0.366 -6.904 -5.436 1.00 95.19 82 ARG A O 1
ATOM 642 N N . ASP A 1 83 ? 0.502 -5.706 -7.135 1.00 94.31 83 ASP A N 1
ATOM 643 C CA . ASP A 1 83 ? 0.051 -4.401 -6.652 1.00 94.31 83 ASP A CA 1
ATOM 644 C C . ASP A 1 83 ? -1.482 -4.272 -6.774 1.00 94.31 83 ASP A C 1
ATOM 646 O O . ASP A 1 83 ? -2.130 -3.820 -5.829 1.00 94.31 83 ASP A O 1
ATOM 650 N N . VAL A 1 84 ? -2.089 -4.769 -7.864 1.00 97.25 84 VAL A N 1
ATOM 651 C CA . VAL A 1 84 ? -3.559 -4.852 -7.999 1.00 97.25 84 VAL A CA 1
ATOM 652 C C . VAL A 1 84 ? -4.164 -5.725 -6.904 1.00 97.25 84 VAL A C 1
ATOM 654 O O . VAL A 1 84 ? -5.078 -5.290 -6.208 1.00 97.25 84 VAL A O 1
ATOM 657 N N . PHE A 1 85 ? -3.645 -6.938 -6.713 1.00 98.06 85 PHE A N 1
ATOM 658 C CA . PHE A 1 85 ? -4.138 -7.866 -5.698 1.00 98.06 85 PHE A CA 1
ATOM 659 C C . PHE A 1 85 ? -4.053 -7.264 -4.289 1.00 98.06 85 PHE A C 1
ATOM 661 O O . PHE A 1 85 ? -5.042 -7.249 -3.554 1.00 98.06 85 PHE A O 1
ATOM 668 N N . SER A 1 86 ? -2.893 -6.706 -3.934 1.00 97.25 86 SER A N 1
ATOM 669 C CA . SER A 1 86 ? -2.675 -6.081 -2.624 1.00 97.25 86 SER A CA 1
ATOM 670 C C . SER A 1 86 ? -3.589 -4.870 -2.425 1.00 97.25 86 SER A C 1
ATOM 672 O O . SER A 1 86 ? -4.211 -4.725 -1.373 1.00 97.25 86 SER A O 1
ATOM 674 N N . GLY A 1 87 ? -3.732 -4.032 -3.455 1.00 96.94 87 GLY A N 1
ATOM 675 C CA . GLY A 1 87 ? -4.596 -2.858 -3.423 1.00 96.94 87 GLY A CA 1
ATOM 676 C C . GLY A 1 87 ? -6.076 -3.201 -3.251 1.00 96.94 87 GLY A C 1
ATOM 677 O O . GLY A 1 87 ? -6.768 -2.551 -2.465 1.00 96.94 87 GLY A O 1
ATOM 678 N N . LEU A 1 88 ? -6.551 -4.264 -3.908 1.00 98.19 88 LEU A N 1
ATOM 679 C CA . LEU A 1 88 ? -7.916 -4.767 -3.746 1.00 98.19 88 LEU A CA 1
ATOM 680 C C . LEU A 1 88 ? -8.176 -5.269 -2.323 1.00 98.19 88 LEU A C 1
ATOM 682 O O . LEU A 1 88 ? -9.219 -4.942 -1.761 1.00 98.19 88 LEU A O 1
ATOM 686 N N . LEU A 1 89 ? -7.237 -5.998 -1.710 1.00 98.19 89 LEU A N 1
ATOM 687 C CA . LEU A 1 89 ? -7.372 -6.427 -0.311 1.00 98.19 89 LEU A CA 1
ATOM 688 C C . LEU A 1 89 ? -7.485 -5.229 0.641 1.00 98.19 89 LEU A C 1
ATOM 690 O O . LEU A 1 89 ? -8.351 -5.219 1.518 1.00 98.19 89 LEU A O 1
ATOM 694 N N . LEU A 1 90 ? -6.645 -4.205 0.453 1.00 97.88 90 LEU A N 1
ATOM 695 C CA . LEU A 1 90 ? -6.701 -2.982 1.256 1.00 97.88 90 LEU A CA 1
ATOM 696 C C . LEU A 1 90 ? -8.037 -2.255 1.085 1.00 97.88 90 LEU A C 1
ATOM 698 O O . LEU A 1 90 ? -8.677 -1.916 2.081 1.00 97.88 90 LEU A O 1
ATOM 702 N N . ALA A 1 91 ? -8.480 -2.054 -0.158 1.00 97.56 91 ALA A N 1
ATOM 703 C CA . ALA A 1 91 ? -9.733 -1.370 -0.451 1.00 97.56 91 ALA A CA 1
ATOM 704 C C . ALA A 1 91 ? -10.944 -2.126 0.115 1.00 97.56 91 ALA A C 1
ATOM 706 O O . ALA A 1 91 ? -11.825 -1.520 0.725 1.00 97.56 91 ALA A O 1
ATOM 707 N N . LEU A 1 92 ? -10.954 -3.453 -0.020 1.00 97.94 92 LEU A N 1
ATOM 708 C CA . LEU A 1 92 ? -12.024 -4.319 0.455 1.00 97.94 92 LEU A CA 1
ATOM 709 C C . LEU A 1 92 ? -12.130 -4.299 1.984 1.00 97.94 92 LEU A C 1
ATOM 711 O O . LEU A 1 92 ? -13.199 -4.019 2.528 1.00 97.94 92 LEU A O 1
ATOM 715 N N . PHE A 1 93 ? -11.029 -4.540 2.702 1.00 97.62 93 PHE A N 1
ATOM 716 C CA . PHE A 1 93 ? -11.070 -4.562 4.166 1.00 97.62 93 PHE A CA 1
ATOM 717 C C . PHE A 1 93 ? -11.293 -3.173 4.773 1.00 97.62 93 PHE A C 1
ATOM 719 O O . PHE A 1 93 ? -11.993 -3.061 5.783 1.00 97.62 93 PHE A O 1
ATOM 726 N N . ALA A 1 94 ? -10.763 -2.111 4.157 1.00 96.62 94 ALA A N 1
ATOM 727 C CA . ALA A 1 94 ? -11.037 -0.740 4.580 1.00 96.62 94 ALA A CA 1
ATOM 728 C C . ALA A 1 94 ? -12.501 -0.346 4.338 1.00 96.62 94 ALA A C 1
ATOM 730 O O . ALA A 1 94 ? -13.137 0.192 5.247 1.00 96.62 94 ALA A O 1
ATOM 731 N N . GLY A 1 95 ? -13.047 -0.664 3.159 1.00 95.12 95 GLY A N 1
ATOM 732 C CA . GLY A 1 95 ? -14.428 -0.364 2.776 1.00 95.12 95 GLY A CA 1
ATOM 733 C C . GLY A 1 95 ? -15.462 -1.099 3.629 1.00 95.12 95 GLY A C 1
ATOM 734 O O . GLY A 1 95 ? -16.432 -0.492 4.075 1.00 95.12 95 GLY A O 1
ATOM 735 N N . PHE A 1 96 ? -15.219 -2.375 3.945 1.00 95.25 96 PHE A N 1
ATOM 736 C CA . PHE A 1 96 ? -16.088 -3.153 4.838 1.00 95.25 96 PHE A CA 1
ATOM 737 C C . PHE A 1 96 ? -15.833 -2.905 6.333 1.00 95.25 96 PHE A C 1
ATOM 739 O O . PHE A 1 96 ? -16.569 -3.403 7.184 1.00 95.25 96 PHE A O 1
ATOM 746 N N . GLY A 1 97 ? -14.807 -2.127 6.689 1.00 92.31 97 GLY A N 1
ATOM 747 C CA . GLY A 1 97 ? -14.496 -1.806 8.080 1.00 92.31 97 GLY A CA 1
ATOM 748 C C . GLY A 1 97 ? -13.946 -2.985 8.894 1.00 92.31 97 GLY A C 1
ATOM 749 O O . GLY A 1 97 ? -14.116 -3.021 10.118 1.00 92.31 97 GLY A O 1
ATOM 750 N N . TYR A 1 98 ? -13.273 -3.933 8.242 1.00 94.44 98 TYR A N 1
ATOM 751 C CA . TYR A 1 98 ? -12.628 -5.084 8.872 1.00 94.44 98 TYR A CA 1
ATOM 752 C C . TYR A 1 98 ? -11.204 -4.747 9.336 1.00 94.44 98 TYR A C 1
ATOM 754 O O . TYR A 1 98 ? -10.220 -5.088 8.686 1.00 94.44 98 TYR A O 1
ATOM 762 N N . ASP A 1 99 ? -11.079 -4.105 10.501 1.00 93.69 99 ASP A N 1
ATOM 763 C CA . ASP A 1 99 ? -9.785 -3.556 10.948 1.00 93.69 99 ASP A CA 1
ATOM 764 C C . ASP A 1 99 ? -8.705 -4.592 11.216 1.00 93.69 99 ASP A C 1
ATOM 766 O O . ASP A 1 99 ? -7.545 -4.332 10.925 1.00 93.69 99 ASP A O 1
ATOM 770 N N . ARG A 1 100 ? -9.048 -5.746 11.804 1.00 93.75 100 ARG A N 1
ATOM 771 C CA . ARG A 1 100 ? -8.042 -6.778 12.090 1.00 93.75 100 ARG A CA 1
ATOM 772 C C . ARG A 1 100 ? -7.489 -7.407 10.816 1.00 93.75 100 ARG A C 1
ATOM 774 O O . ARG A 1 100 ? -6.269 -7.434 10.687 1.00 93.75 100 ARG A O 1
ATOM 781 N N . PRO A 1 101 ? -8.331 -7.880 9.879 1.00 96.50 101 PRO A N 1
ATOM 782 C CA . PRO A 1 101 ? -7.850 -8.303 8.569 1.00 96.50 101 PRO A CA 1
ATOM 783 C C . PRO A 1 101 ? -7.038 -7.211 7.867 1.00 96.50 101 PRO A C 1
ATOM 785 O O . PRO A 1 101 ? -5.933 -7.484 7.411 1.00 96.50 101 PRO A O 1
ATOM 788 N N . LEU A 1 102 ? -7.520 -5.962 7.872 1.00 97.12 102 LEU A N 1
ATOM 789 C CA . LEU A 1 102 ? -6.806 -4.836 7.270 1.00 97.12 102 LEU A CA 1
ATOM 790 C C . LEU A 1 102 ? -5.421 -4.618 7.900 1.00 97.12 102 LEU A C 1
ATOM 792 O O . LEU A 1 102 ? -4.446 -4.447 7.176 1.00 97.12 102 LEU A O 1
ATOM 796 N N . ALA A 1 103 ? -5.316 -4.666 9.231 1.00 96.88 103 ALA A N 1
ATOM 797 C CA . ALA A 1 103 ? -4.051 -4.517 9.952 1.00 96.88 103 ALA A CA 1
ATOM 798 C C . ALA A 1 103 ? -3.039 -5.603 9.567 1.00 96.88 103 ALA A C 1
ATOM 800 O O . ALA A 1 103 ? -1.870 -5.299 9.339 1.00 96.88 103 ALA A O 1
ATOM 801 N N . TRP A 1 104 ? -3.490 -6.855 9.451 1.00 97.88 104 TRP A N 1
ATOM 802 C CA . TRP A 1 104 ? -2.641 -7.963 9.015 1.00 97.88 104 TRP A CA 1
ATOM 803 C C . TRP A 1 104 ? -2.197 -7.823 7.563 1.00 97.88 104 TRP A C 1
ATOM 805 O O . TRP A 1 104 ? -1.023 -8.044 7.277 1.00 97.88 104 TRP A O 1
ATOM 815 N N . VAL A 1 105 ? -3.091 -7.410 6.661 1.00 97.62 105 VAL A N 1
ATOM 816 C CA . VAL A 1 105 ? -2.728 -7.154 5.260 1.00 97.62 105 VAL A CA 1
ATOM 817 C C . VAL A 1 105 ? -1.716 -6.018 5.151 1.00 97.62 105 VAL A C 1
ATOM 819 O O . VAL A 1 105 ? -0.755 -6.152 4.406 1.00 97.62 105 VAL A O 1
ATOM 822 N N . LEU A 1 106 ? -1.876 -4.930 5.908 1.00 98.06 106 LEU A N 1
ATOM 823 C CA . LEU A 1 106 ? -0.900 -3.836 5.937 1.00 98.06 106 LEU A CA 1
ATOM 824 C C . LEU A 1 106 ? 0.460 -4.306 6.480 1.00 98.06 106 LEU A C 1
ATOM 826 O O . LEU A 1 106 ? 1.492 -4.000 5.888 1.00 98.06 106 LEU A O 1
ATOM 830 N N . LEU A 1 107 ? 0.465 -5.076 7.574 1.00 98.06 107 LEU A N 1
ATOM 831 C CA . LEU A 1 107 ? 1.691 -5.578 8.200 1.00 98.06 107 LEU A CA 1
ATOM 832 C C . LEU A 1 107 ? 2.447 -6.552 7.289 1.00 98.06 107 LEU A C 1
ATOM 834 O O . LEU A 1 107 ? 3.634 -6.362 7.040 1.00 98.06 107 LEU A O 1
ATOM 838 N N . LEU A 1 108 ? 1.771 -7.584 6.781 1.00 98.00 108 LEU A N 1
ATOM 839 C CA . LEU A 1 108 ? 2.386 -8.568 5.886 1.00 98.00 108 LEU A CA 1
ATOM 840 C C . LEU A 1 108 ? 2.699 -7.952 4.519 1.00 98.00 108 LEU A C 1
ATOM 842 O O . LEU A 1 108 ? 3.726 -8.255 3.920 1.00 98.00 108 LEU A O 1
ATOM 846 N N . GLY A 1 109 ? 1.854 -7.034 4.053 1.00 96.69 109 GLY A N 1
ATOM 847 C CA . GLY A 1 109 ? 2.063 -6.281 2.824 1.00 96.69 109 GLY A CA 1
ATOM 848 C C . GLY A 1 109 ? 3.332 -5.434 2.854 1.00 96.69 109 GLY A C 1
ATOM 849 O O . GLY A 1 109 ? 3.927 -5.237 1.802 1.00 96.69 109 GLY A O 1
ATOM 850 N N . ALA A 1 110 ? 3.809 -5.004 4.030 1.00 97.31 110 ALA A N 1
ATOM 851 C CA . ALA A 1 110 ? 5.069 -4.268 4.171 1.00 97.31 110 ALA A CA 1
ATOM 852 C C . ALA A 1 110 ? 6.309 -5.084 3.759 1.00 97.31 110 ALA A C 1
ATOM 854 O O . ALA A 1 110 ? 7.343 -4.497 3.435 1.00 97.31 110 ALA A O 1
ATOM 855 N N . LEU A 1 111 ? 6.201 -6.418 3.685 1.00 97.06 111 LEU A N 1
ATOM 856 C CA . LEU A 1 111 ? 7.250 -7.269 3.120 1.00 97.06 111 LEU A CA 1
ATOM 857 C C . LEU A 1 111 ? 7.510 -6.944 1.646 1.00 97.06 111 LEU A C 1
ATOM 859 O O . LEU A 1 111 ? 8.654 -6.988 1.209 1.00 97.06 111 LEU A O 1
ATOM 863 N N . ILE A 1 112 ? 6.472 -6.572 0.891 1.00 94.44 112 ILE A N 1
ATOM 864 C CA . ILE A 1 112 ? 6.574 -6.274 -0.540 1.00 94.44 112 ILE A CA 1
ATOM 865 C C . ILE A 1 112 ? 7.517 -5.086 -0.804 1.00 94.44 112 ILE A C 1
ATOM 867 O O . ILE A 1 112 ? 8.530 -5.289 -1.475 1.00 94.44 112 ILE A O 1
ATOM 871 N N . PRO A 1 113 ? 7.268 -3.867 -0.278 1.00 93.69 113 PRO A N 1
ATOM 872 C CA . PRO A 1 113 ? 8.192 -2.755 -0.464 1.00 93.69 113 PRO A CA 1
ATOM 873 C C . PRO A 1 113 ? 9.531 -2.972 0.256 1.00 93.69 113 PRO A C 1
ATOM 875 O O . PRO A 1 113 ? 10.528 -2.398 -0.169 1.00 93.69 113 PRO A O 1
ATOM 878 N N . GLY A 1 114 ? 9.584 -3.811 1.301 1.00 95.12 114 GLY A N 1
ATOM 879 C CA . GLY A 1 114 ? 10.838 -4.217 1.947 1.00 95.12 114 GLY A CA 1
ATOM 880 C C . GLY A 1 114 ? 11.755 -5.009 1.013 1.00 95.12 114 GLY A C 1
ATOM 881 O O . GLY A 1 114 ? 12.933 -4.680 0.867 1.00 95.12 114 GLY A O 1
ATOM 882 N N . VAL A 1 115 ? 11.207 -6.014 0.327 1.00 93.25 115 VAL A N 1
ATOM 883 C CA . VAL A 1 115 ? 11.947 -6.787 -0.677 1.00 93.25 115 VAL A CA 1
ATOM 884 C C . VAL A 1 115 ? 12.259 -5.922 -1.898 1.00 93.25 115 VAL A C 1
ATOM 886 O O . VAL A 1 115 ? 13.407 -5.909 -2.337 1.00 93.25 115 VAL A O 1
ATOM 889 N N . ASP A 1 116 ? 11.302 -5.136 -2.401 1.00 89.19 116 ASP A N 1
ATOM 890 C CA . ASP A 1 116 ? 11.543 -4.227 -3.529 1.00 89.19 116 ASP A CA 1
ATOM 891 C C . ASP A 1 116 ? 12.697 -3.245 -3.215 1.00 89.19 116 ASP A C 1
ATOM 893 O O . ASP A 1 116 ? 13.575 -3.041 -4.053 1.00 89.19 116 ASP A O 1
ATOM 897 N N . LEU A 1 117 ? 12.769 -2.705 -1.989 1.00 91.00 117 LEU A N 1
ATOM 898 C CA . LEU A 1 117 ? 13.872 -1.841 -1.556 1.00 91.00 117 LEU A CA 1
ATOM 899 C C . LEU A 1 117 ? 15.213 -2.579 -1.584 1.00 91.00 117 LEU A C 1
ATOM 901 O O . LEU A 1 117 ? 16.197 -2.030 -2.071 1.00 91.00 117 LEU A O 1
ATOM 905 N N . SER A 1 118 ? 15.261 -3.819 -1.089 1.00 91.56 118 SER A N 1
ATOM 906 C CA . SER A 1 118 ? 16.493 -4.619 -1.111 1.00 91.56 118 SER A CA 1
ATOM 907 C C . SER A 1 118 ? 16.994 -4.868 -2.538 1.00 91.56 118 SER A C 1
ATOM 909 O O . SER A 1 118 ? 18.192 -4.765 -2.795 1.00 91.56 118 SER A O 1
ATOM 911 N N . ILE A 1 119 ? 16.077 -5.097 -3.485 1.00 87.06 119 ILE A N 1
ATOM 912 C CA . ILE A 1 119 ? 16.398 -5.280 -4.904 1.00 87.06 119 ILE A CA 1
ATOM 913 C C . ILE A 1 119 ? 16.953 -3.984 -5.500 1.00 87.06 119 ILE A C 1
ATOM 915 O O . ILE A 1 119 ? 17.956 -4.032 -6.212 1.00 87.06 119 ILE A O 1
ATOM 919 N N . VAL A 1 120 ? 16.332 -2.836 -5.198 1.00 83.75 120 VAL A N 1
ATOM 920 C CA . VAL A 1 120 ? 16.787 -1.510 -5.651 1.00 83.75 120 VAL A CA 1
ATOM 921 C C . VAL A 1 120 ? 18.181 -1.190 -5.113 1.00 83.75 120 VAL A C 1
ATOM 923 O O . VAL A 1 120 ? 19.036 -0.733 -5.868 1.00 83.75 120 VAL A O 1
ATOM 926 N N . LEU A 1 121 ? 18.430 -1.452 -3.827 1.00 87.31 121 LEU A N 1
ATOM 927 C CA . LEU A 1 121 ? 19.725 -1.203 -3.189 1.00 87.31 121 LEU A CA 1
ATOM 928 C C . LEU A 1 121 ? 20.833 -2.144 -3.685 1.00 87.31 121 LEU A C 1
ATOM 930 O O . LEU A 1 121 ? 22.004 -1.790 -3.599 1.00 87.31 121 LEU A O 1
ATOM 934 N N . ALA A 1 122 ? 20.478 -3.310 -4.228 1.00 88.56 122 ALA A N 1
ATOM 935 C CA . ALA A 1 122 ? 21.427 -4.240 -4.833 1.00 88.56 122 ALA A CA 1
ATOM 936 C C . ALA A 1 122 ? 21.874 -3.831 -6.252 1.00 88.56 122 ALA A C 1
ATOM 938 O O . ALA A 1 122 ? 22.756 -4.478 -6.816 1.00 88.56 122 ALA A O 1
ATOM 939 N N . GLN A 1 123 ? 21.285 -2.786 -6.850 1.00 81.62 123 GLN A N 1
ATOM 940 C CA . GLN A 1 123 ? 21.663 -2.332 -8.191 1.00 81.62 123 GLN A CA 1
ATOM 941 C C . GLN A 1 123 ? 22.832 -1.334 -8.159 1.00 81.62 123 GLN A C 1
ATOM 943 O O . GLN A 1 123 ? 22.879 -0.478 -7.275 1.00 81.62 123 GLN A O 1
ATOM 948 N N . PRO A 1 124 ? 23.718 -1.324 -9.176 1.00 81.56 124 PRO A N 1
ATOM 949 C CA . PRO A 1 124 ? 24.778 -0.314 -9.301 1.00 81.56 124 PRO A CA 1
ATOM 950 C C . PRO A 1 124 ? 24.263 1.133 -9.350 1.00 81.56 124 PRO A C 1
ATOM 952 O O . PRO A 1 124 ? 24.992 2.066 -9.033 1.00 81.56 124 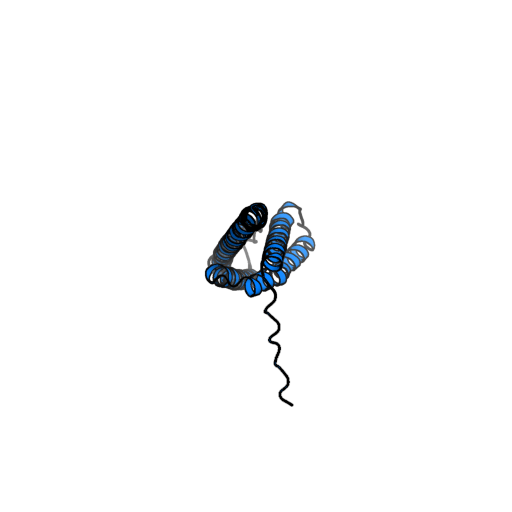PRO A O 1
ATOM 955 N N . THR A 1 125 ? 23.003 1.327 -9.744 1.00 79.25 125 THR A N 1
ATOM 956 C CA . THR A 1 125 ? 22.321 2.625 -9.829 1.00 79.25 125 THR A CA 1
ATOM 957 C C . THR A 1 125 ? 21.584 3.010 -8.541 1.00 79.25 125 THR A C 1
ATOM 959 O O . THR A 1 125 ? 20.757 3.925 -8.566 1.00 79.25 125 THR A O 1
ATOM 962 N N . ALA A 1 126 ? 21.817 2.303 -7.429 1.00 82.31 126 ALA A N 1
ATOM 963 C CA . ALA A 1 126 ? 21.155 2.564 -6.157 1.00 82.31 126 ALA A CA 1
ATOM 964 C C . ALA A 1 126 ? 21.330 4.030 -5.729 1.00 82.31 126 ALA A C 1
ATOM 966 O O . ALA A 1 126 ? 22.434 4.568 -5.671 1.00 82.31 126 ALA A O 1
ATOM 967 N N . SER A 1 127 ? 20.215 4.685 -5.413 1.00 86.31 127 SER A N 1
ATOM 968 C CA . SER A 1 127 ? 20.200 6.067 -4.946 1.00 86.31 127 SER A CA 1
ATOM 969 C C . SER A 1 127 ? 19.086 6.274 -3.929 1.00 86.31 127 SER A C 1
ATOM 971 O O . SER A 1 127 ? 18.089 5.544 -3.916 1.00 86.31 127 SER A O 1
ATOM 973 N N . LEU A 1 128 ? 19.222 7.310 -3.095 1.00 88.06 128 LEU A N 1
ATOM 974 C CA . LEU A 1 128 ? 18.169 7.686 -2.150 1.00 88.06 128 LEU A CA 1
ATOM 975 C C . LEU A 1 128 ? 16.852 8.002 -2.873 1.00 88.06 128 LEU A C 1
ATOM 977 O O . LEU A 1 128 ? 15.788 7.664 -2.365 1.00 88.06 128 LEU A O 1
ATOM 981 N N . ALA A 1 129 ? 16.921 8.587 -4.073 1.00 87.06 129 ALA A N 1
ATOM 982 C CA . ALA A 1 129 ? 15.743 8.900 -4.876 1.00 87.06 129 ALA A CA 1
ATOM 983 C C . ALA A 1 129 ? 14.932 7.641 -5.234 1.00 87.06 129 ALA A C 1
ATOM 985 O O . ALA A 1 129 ? 13.706 7.666 -5.156 1.00 87.06 129 ALA A O 1
ATOM 986 N N . PHE A 1 130 ? 15.599 6.527 -5.552 1.00 82.44 130 PHE A N 1
ATOM 987 C CA . PHE A 1 130 ? 14.927 5.257 -5.851 1.00 82.44 130 PHE A CA 1
ATOM 988 C C . PHE A 1 130 ? 14.497 4.492 -4.590 1.00 82.44 130 PHE A C 1
ATOM 990 O O . PHE A 1 130 ? 13.478 3.798 -4.599 1.00 82.44 130 PHE A O 1
ATOM 997 N N . ALA A 1 131 ? 15.224 4.652 -3.482 1.00 87.56 131 ALA A N 1
ATOM 998 C CA . ALA A 1 131 ? 14.881 4.039 -2.199 1.00 87.56 131 ALA A CA 1
ATOM 999 C C . ALA A 1 131 ? 13.677 4.714 -1.511 1.00 87.56 131 ALA A C 1
ATOM 1001 O O . ALA A 1 131 ? 12.872 4.044 -0.860 1.00 87.56 131 ALA A O 1
ATOM 1002 N N . LEU A 1 132 ? 13.526 6.035 -1.657 1.00 92.19 132 LEU A N 1
ATOM 1003 C CA . LEU A 1 132 ? 12.567 6.836 -0.893 1.00 92.19 132 LEU A CA 1
ATOM 1004 C C . LEU A 1 132 ? 11.102 6.380 -1.036 1.00 92.19 132 LEU A C 1
ATOM 1006 O O . LEU A 1 132 ? 10.450 6.233 -0.000 1.00 92.19 132 LEU A O 1
ATOM 1010 N N . PRO A 1 133 ? 10.565 6.082 -2.240 1.00 89.12 133 PRO A N 1
ATOM 1011 C CA . PRO A 1 133 ? 9.183 5.611 -2.374 1.00 89.12 133 PRO A CA 1
ATOM 1012 C C . PRO A 1 133 ? 8.910 4.329 -1.577 1.00 89.12 133 PRO A C 1
ATOM 1014 O O . PRO A 1 133 ? 7.820 4.146 -1.038 1.00 89.12 133 PRO A O 1
ATOM 1017 N N . HIS A 1 134 ? 9.918 3.464 -1.456 1.00 91.38 134 HIS A N 1
ATOM 1018 C CA . HIS A 1 134 ? 9.819 2.188 -0.760 1.00 91.38 134 HIS A CA 1
ATOM 1019 C C . HIS A 1 134 ? 9.850 2.396 0.755 1.00 91.38 134 HIS A C 1
ATOM 1021 O O . HIS A 1 134 ? 9.020 1.842 1.471 1.00 91.38 134 HIS A O 1
ATOM 1027 N N . LEU A 1 135 ? 10.745 3.262 1.242 1.00 95.25 135 LEU A N 1
ATOM 1028 C CA . LEU A 1 135 ? 10.811 3.650 2.654 1.00 95.25 135 LEU A CA 1
ATOM 1029 C C . LEU A 1 135 ? 9.509 4.310 3.123 1.00 95.25 135 LEU A C 1
ATOM 1031 O O . LEU A 1 135 ? 8.991 3.970 4.188 1.00 95.25 135 LEU A O 1
ATOM 1035 N N . VAL A 1 136 ? 8.948 5.209 2.308 1.00 95.25 136 VAL A N 1
ATOM 1036 C CA . VAL A 1 136 ? 7.656 5.850 2.585 1.00 95.25 136 VAL A CA 1
ATOM 1037 C C . VAL A 1 136 ? 6.538 4.808 2.628 1.00 95.25 136 VAL A C 1
ATOM 1039 O O . VAL A 1 136 ? 5.744 4.816 3.568 1.00 95.25 136 VAL A O 1
ATOM 1042 N N . ALA A 1 137 ? 6.497 3.878 1.670 1.00 94.44 137 ALA A N 1
ATOM 1043 C CA . ALA A 1 137 ? 5.508 2.803 1.662 1.00 94.44 137 ALA A CA 1
ATOM 1044 C C . ALA A 1 137 ? 5.607 1.918 2.917 1.00 94.44 137 ALA A C 1
ATOM 1046 O O . ALA A 1 137 ? 4.590 1.659 3.556 1.00 94.44 137 ALA A O 1
ATOM 1047 N N . ILE A 1 138 ? 6.817 1.511 3.318 1.00 97.38 138 ILE A N 1
ATOM 1048 C CA . ILE A 1 138 ? 7.052 0.733 4.545 1.00 97.38 138 ILE A CA 1
ATOM 1049 C C . ILE A 1 138 ? 6.537 1.500 5.769 1.00 97.38 138 ILE A C 1
ATOM 1051 O O . ILE A 1 138 ? 5.756 0.958 6.549 1.00 97.38 138 ILE A O 1
ATOM 1055 N N . GLY A 1 139 ? 6.923 2.771 5.921 1.00 97.62 139 GLY A N 1
ATOM 1056 C CA . GLY A 1 139 ? 6.504 3.601 7.051 1.00 97.62 139 GLY A CA 1
ATOM 1057 C C . GLY A 1 139 ? 4.985 3.773 7.132 1.00 97.62 139 GLY A C 1
ATOM 1058 O O . GLY A 1 139 ? 4.404 3.626 8.209 1.00 97.62 139 GLY A O 1
ATOM 1059 N N . LEU A 1 140 ? 4.327 4.016 5.993 1.00 96.88 140 LEU A N 1
ATOM 1060 C CA . LEU A 1 140 ? 2.869 4.123 5.915 1.00 96.88 140 LEU A CA 1
ATOM 1061 C C . LEU A 1 140 ? 2.185 2.807 6.295 1.00 96.88 140 LEU A C 1
ATOM 1063 O O . LEU A 1 140 ? 1.292 2.810 7.140 1.00 96.88 140 LEU A O 1
ATOM 1067 N N . LEU A 1 141 ? 2.606 1.682 5.717 1.00 97.81 141 LEU A N 1
ATOM 1068 C CA . LEU A 1 141 ? 2.002 0.376 5.987 1.00 97.81 141 LEU A CA 1
ATOM 1069 C C . LEU A 1 141 ? 2.144 -0.019 7.461 1.00 97.81 141 LEU A C 1
ATOM 1071 O O . LEU A 1 141 ? 1.150 -0.367 8.100 1.00 97.81 141 LEU A O 1
ATOM 1075 N N . LEU A 1 142 ? 3.348 0.106 8.028 1.00 98.06 142 LEU A N 1
ATOM 1076 C CA . LEU A 1 142 ? 3.603 -0.225 9.431 1.00 98.06 142 LEU A CA 1
ATOM 1077 C C . LEU A 1 142 ? 2.878 0.728 10.390 1.00 98.06 142 LEU A C 1
ATOM 1079 O O . LEU A 1 142 ? 2.289 0.277 11.374 1.00 98.06 142 LEU A O 1
ATOM 1083 N N . GLY A 1 143 ? 2.862 2.030 10.094 1.00 97.19 143 GLY A N 1
ATOM 1084 C CA . GLY A 1 143 ? 2.165 3.028 10.907 1.00 97.19 143 GLY A CA 1
ATOM 1085 C C . GLY A 1 143 ? 0.650 2.812 10.931 1.00 97.19 143 GLY A C 1
ATOM 1086 O O . GLY A 1 143 ? 0.030 2.843 11.999 1.00 97.19 143 GLY A O 1
ATOM 1087 N N . LEU A 1 144 ? 0.046 2.529 9.772 1.00 96.94 144 LEU A N 1
ATOM 1088 C CA . LEU A 1 144 ? -1.381 2.220 9.669 1.00 96.94 144 LEU A CA 1
ATOM 1089 C C . LEU A 1 144 ? -1.713 0.878 10.340 1.00 96.94 144 LEU A C 1
ATOM 1091 O O . LEU A 1 144 ? -2.699 0.803 11.075 1.00 96.94 144 LEU A O 1
ATOM 1095 N N . ALA A 1 145 ? -0.878 -0.154 10.170 1.00 96.94 145 ALA A N 1
ATOM 1096 C CA . ALA A 1 145 ? -1.052 -1.443 10.841 1.00 96.94 145 ALA A CA 1
ATOM 1097 C C . ALA A 1 145 ? -1.020 -1.293 12.370 1.00 96.94 145 ALA A C 1
ATOM 1099 O O . ALA A 1 145 ? -1.949 -1.724 13.054 1.00 96.94 145 ALA A O 1
ATOM 1100 N N . ALA A 1 146 ? -0.004 -0.614 12.913 1.00 96.00 146 ALA A N 1
ATOM 1101 C CA . ALA A 1 146 ? 0.099 -0.325 14.344 1.00 96.00 146 ALA A CA 1
ATOM 1102 C C . ALA A 1 146 ? -1.103 0.495 14.848 1.00 96.00 146 ALA A C 1
ATOM 1104 O O . ALA A 1 146 ? -1.652 0.232 15.926 1.00 96.00 146 ALA A O 1
ATOM 1105 N N . SER A 1 147 ? -1.571 1.459 14.046 1.00 94.44 147 SER A N 1
ATOM 1106 C CA . SER A 1 147 ? -2.782 2.221 14.353 1.00 94.44 147 SER A CA 1
ATOM 1107 C C . SER A 1 147 ? -4.008 1.320 14.477 1.00 94.44 147 SER A C 1
ATOM 1109 O O . SER A 1 147 ? -4.718 1.391 15.477 1.00 94.44 147 SER A O 1
ATOM 1111 N N . LEU A 1 148 ? -4.231 0.407 13.534 1.00 93.88 148 LEU A N 1
ATOM 1112 C CA . LEU A 1 148 ? -5.374 -0.503 13.582 1.00 93.88 148 LEU A CA 1
ATOM 1113 C C . LEU A 1 148 ? -5.260 -1.544 14.695 1.00 93.88 148 LEU A C 1
ATOM 1115 O O . LEU A 1 148 ? -6.264 -1.811 15.348 1.00 93.88 148 LEU A O 1
ATOM 1119 N N . PHE A 1 149 ? -4.074 -2.087 14.981 1.00 93.62 149 PHE A N 1
ATOM 1120 C CA . PHE A 1 149 ? -3.898 -3.030 16.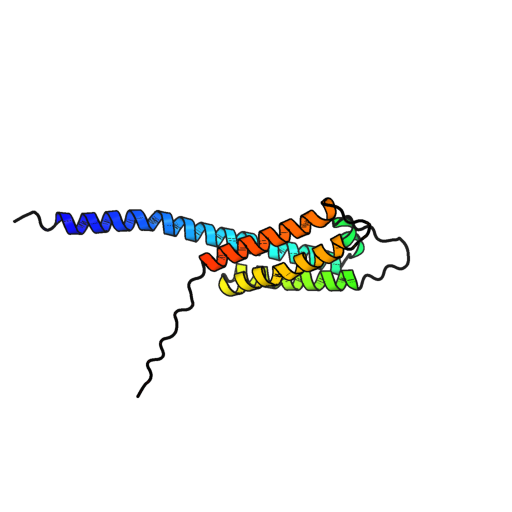093 1.00 93.62 149 PHE A CA 1
ATOM 1121 C C . PHE A 1 149 ? -4.204 -2.400 17.454 1.00 93.62 149 PHE A C 1
ATOM 1123 O O . PHE A 1 149 ? -4.796 -3.053 18.308 1.00 93.62 149 PHE A O 1
ATOM 1130 N N . THR A 1 150 ? -3.871 -1.120 17.639 1.00 89.19 150 THR A N 1
ATOM 1131 C CA . THR A 1 150 ? -4.204 -0.382 18.872 1.00 89.19 150 THR A CA 1
ATOM 1132 C C . THR A 1 150 ? -5.692 -0.022 18.979 1.00 89.19 150 THR A C 1
ATOM 1134 O O . THR A 1 150 ? -6.180 0.236 20.075 1.00 89.19 150 THR A O 1
ATOM 1137 N N . LEU A 1 151 ? -6.430 -0.027 17.863 1.00 84.12 151 LEU A N 1
ATOM 1138 C CA . LEU A 1 151 ? -7.875 0.248 17.812 1.00 84.12 151 LEU A CA 1
ATOM 1139 C C . LEU A 1 151 ? -8.727 -1.030 17.838 1.00 84.12 151 LEU A C 1
ATOM 1141 O O . LEU A 1 151 ? -9.880 -1.011 18.277 1.00 84.12 151 LEU A O 1
ATOM 1145 N N . ALA A 1 152 ? -8.186 -2.142 17.345 1.00 71.12 152 ALA A N 1
ATOM 1146 C CA . ALA A 1 152 ? -8.890 -3.401 17.209 1.00 71.12 152 ALA A CA 1
ATOM 1147 C C . ALA A 1 152 ? -8.910 -4.168 18.536 1.00 71.12 152 ALA A C 1
ATOM 1149 O O . ALA A 1 152 ? -7.926 -4.796 18.929 1.00 71.12 152 ALA A O 1
ATOM 1150 N N . ARG A 1 153 ? -10.067 -4.172 19.208 1.00 65.44 153 ARG A N 1
ATOM 1151 C CA . ARG A 1 153 ? -10.271 -4.977 20.420 1.00 65.44 153 ARG A CA 1
ATOM 1152 C C . ARG A 1 153 ? -9.974 -6.461 20.144 1.00 65.44 153 ARG A C 1
ATOM 1154 O O . ARG A 1 153 ? -10.347 -6.959 19.076 1.00 65.44 153 ARG A O 1
ATOM 1161 N N . PRO A 1 154 ? -9.325 -7.181 21.079 1.00 56.94 154 PRO A N 1
ATOM 1162 C CA . PRO A 1 154 ? -9.283 -8.636 21.059 1.00 56.94 154 PRO A CA 1
ATOM 1163 C C . PRO A 1 154 ? -10.672 -9.209 20.832 1.00 56.94 154 PRO A C 1
ATOM 1165 O O . PRO A 1 154 ? -11.624 -8.771 21.477 1.00 56.94 154 PRO A O 1
ATOM 1168 N N . ALA A 1 155 ? -10.784 -10.159 19.897 1.00 57.59 155 ALA A N 1
ATOM 1169 C CA . ALA A 1 155 ? -11.950 -11.028 19.861 1.00 57.59 155 ALA A CA 1
ATOM 1170 C C . ALA A 1 155 ? -12.091 -11.593 21.275 1.00 57.59 155 ALA A C 1
ATOM 1172 O O . ALA A 1 155 ? -11.129 -12.166 21.791 1.00 57.59 155 ALA A O 1
ATOM 1173 N N . ALA A 1 156 ? -13.220 -11.312 21.927 1.00 55.59 156 ALA A N 1
ATOM 1174 C CA . ALA A 1 156 ? -13.481 -11.817 23.262 1.00 55.59 156 ALA A CA 1
ATOM 1175 C C . ALA A 1 156 ? -13.267 -13.329 23.219 1.00 55.59 156 ALA A C 1
ATOM 1177 O O . ALA A 1 156 ? -13.853 -14.003 22.370 1.00 55.59 156 ALA A O 1
ATOM 1178 N N . THR A 1 157 ? -12.376 -13.840 24.067 1.00 61.28 157 THR A N 1
ATOM 1179 C CA . THR A 1 157 ? -12.181 -15.276 24.217 1.00 61.28 157 THR A CA 1
ATOM 1180 C C . THR A 1 157 ? -13.552 -15.851 24.535 1.00 61.28 157 THR A C 1
ATOM 1182 O O . THR A 1 157 ? -14.130 -15.513 25.568 1.00 61.28 157 THR A O 1
ATOM 1185 N N . ILE A 1 158 ? -14.118 -16.633 23.616 1.00 64.69 158 ILE A N 1
ATOM 1186 C CA . ILE A 1 158 ? -15.363 -17.348 23.872 1.00 64.69 158 ILE A CA 1
ATOM 1187 C C . ILE A 1 158 ? -15.014 -18.325 24.988 1.00 64.69 158 ILE A C 1
ATOM 1189 O O . ILE A 1 158 ? -14.350 -19.333 24.757 1.00 64.69 158 ILE A O 1
ATOM 1193 N N . PHE A 1 159 ? -15.370 -17.970 26.221 1.00 63.78 159 PHE A N 1
ATOM 1194 C CA . PHE A 1 159 ? -15.341 -18.894 27.337 1.00 63.78 159 PHE A CA 1
ATOM 1195 C C . PHE A 1 159 ? -16.388 -19.950 27.006 1.00 63.78 159 PHE A C 1
ATOM 1197 O O . PHE A 1 159 ? -17.583 -19.686 27.103 1.00 63.78 159 PHE A O 1
ATOM 1204 N N . ILE A 1 160 ? -15.942 -21.100 26.507 1.00 69.94 160 ILE A N 1
ATOM 1205 C CA . ILE A 1 160 ? -16.775 -22.292 26.416 1.00 69.94 160 ILE A CA 1
ATOM 1206 C C . ILE A 1 160 ? -16.798 -22.832 27.847 1.00 69.94 160 ILE A C 1
ATOM 1208 O O . ILE A 1 160 ? -15.770 -23.358 28.282 1.00 69.94 160 ILE A O 1
ATOM 1212 N N . PRO A 1 161 ? -17.883 -22.656 28.627 1.00 62.16 161 PRO A N 1
ATOM 1213 C CA . PRO A 1 161 ? -17.970 -23.349 29.897 1.00 62.16 161 PRO A CA 1
ATOM 1214 C C . PRO A 1 161 ? -17.909 -24.844 29.584 1.00 62.16 161 PRO A C 1
ATOM 1216 O O . PRO A 1 161 ? -18.712 -25.353 28.800 1.00 62.16 161 PRO A O 1
ATOM 1219 N N . ALA A 1 162 ? -16.913 -25.527 30.142 1.00 67.75 162 ALA A N 1
ATOM 1220 C CA . ALA A 1 162 ? -16.862 -26.976 30.105 1.00 67.75 162 ALA A CA 1
ATOM 1221 C C . ALA A 1 162 ? -18.129 -27.488 30.800 1.00 67.75 162 ALA A C 1
ATOM 1223 O O . ALA A 1 162 ? -18.312 -27.276 31.997 1.00 67.75 162 ALA A O 1
ATOM 1224 N N . VAL A 1 163 ? -19.027 -28.093 30.027 1.00 65.19 163 VAL A N 1
ATOM 1225 C CA . VAL A 1 163 ? -20.121 -28.893 30.571 1.00 65.19 163 VAL A CA 1
ATOM 1226 C C . VAL A 1 163 ? -19.476 -30.192 31.053 1.00 65.19 163 VAL A C 1
ATOM 1228 O O . VAL A 1 163 ? -19.058 -31.006 30.229 1.00 65.19 163 VAL A O 1
ATOM 1231 N N . ILE A 1 164 ? -19.325 -30.325 32.371 1.00 61.31 164 ILE A N 1
ATOM 1232 C CA . ILE A 1 164 ? -19.056 -31.584 33.079 1.00 61.31 164 ILE A CA 1
ATOM 1233 C C . ILE A 1 164 ? -20.215 -31.789 34.045 1.00 61.31 164 ILE A C 1
ATOM 1235 O O . ILE A 1 164 ? -20.542 -30.810 34.757 1.00 61.31 164 ILE A O 1
#

Secondary structure (DSSP, 8-state):
--SSSHHHHHHHHHHHHHHHHHHHHHHHHHHHHHHHHHHHHHHHHHHHHHHHH-HHHHHHTTT-PPPSS---THHHHHHHHHHHHHHHHHHHHHHTT-HHHHHHHHHHHTHHHHHHHHHHHTSTT--HHHHHHHHHHHHHHHHHHHHHHHHSPPPP--------

Sequence (164 aa):
MHLGERLSGQGRRSFVRYLTPSLLVMMTRRSLTRGLSLLLGLGMVFIGTRFLLAPRAGAEGFGVFLPPADVHYAFHYAKGIRDVFSGLLLALFAGFGYDRPLAWVLLLGALIPGVDLSIVLAQPTASLAFALPHLVAIGLLLGLAASLFTLARPAATIFIPAVI

Foldseek 3Di:
DPDPPVVVVPVVVVVVVVPVVVVVVLVVLLLVLLVLLLVQLVVLLVLLVCLQPPVQVSCVVLVRHDDPDDDDSPVSNVSSVLSNVLSCQSNVCSVVVVLLSNLVSLQVVLVVLVVVLVVLCPDPPRDCSNNVVSVVSNCSSNVSSVSSVVSDDPPPPPPPPPDD

Radius of gyration: 23.89 Å; chains: 1; bounding box: 56×48×84 Å

pLDDT: mean 82.48, std 15.59, range [47.66, 98.19]